Protein AF-A0A1Q6HGR8-F1 (afdb_monomer_lite)

Foldseek 3Di:
DDPVVVVVVVVLPDAQFDLLLLVLCCVLCAVNQWDHDDSVQSSCLLRVHDHPDQIEGDPPSLLLVLQLLVLRLVVGPPNVSSVVSSVSSCVSHVHDPVNSVPRNCVLVDPPHDPVSVVSNVSSVVSVVVSVVVVPDD

Secondary structure (DSSP, 8-state):
--HHHHHHHHHHHS-SS-HHHHHHHHHHHBTTTB----HHHHHHHHTT---SS---BPTT-HHHHHHHHHHHHTTSSSHHHHHHHHHHHHHHTT--HHHHHHHTTGGGSTT--HHHHHHHHHHHHHHHHHHHHHH--

Sequence (137 aa):
MSRASLLQETVSWMDTVDLALCLFIYEVCNDYQFEFASGSDFVNFMNLKPTSRPVTVRPKENLRVCYMVLSVSQTIRPRERGRLWAEEFLKHCGISKSYYDKHRNDVCAKGATKENQDFRKVIDKAIENARRLNTTP

Radius of gyration: 15.34 Å; chains: 1; bounding box: 35×35×52 Å

pLDDT: mean 93.74, std 8.95, range [50.34, 98.69]

Structure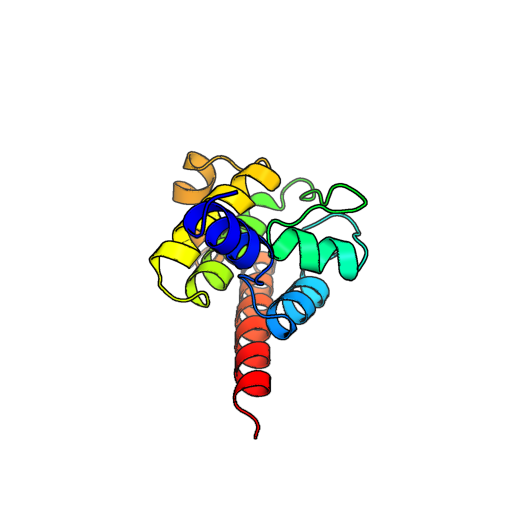 (mmCIF, N/CA/C/O backbone):
data_AF-A0A1Q6HGR8-F1
#
_entry.id   AF-A0A1Q6HGR8-F1
#
loop_
_atom_site.group_PDB
_atom_site.id
_atom_site.type_symbol
_atom_site.label_atom_id
_atom_site.label_alt_id
_atom_site.label_comp_id
_atom_site.label_asym_id
_atom_site.label_entity_id
_atom_site.label_seq_id
_atom_site.pdbx_PDB_ins_code
_atom_site.Cartn_x
_atom_site.Cartn_y
_atom_site.Cartn_z
_atom_site.occupancy
_atom_site.B_iso_or_equiv
_atom_site.auth_seq_id
_atom_site.auth_comp_id
_atom_site.auth_asym_id
_atom_site.auth_atom_id
_atom_site.pdbx_PDB_model_num
ATOM 1 N N . MET A 1 1 ? 12.920 -2.279 -34.304 1.00 63.75 1 MET A N 1
ATOM 2 C CA . MET A 1 1 ? 13.026 -2.011 -32.851 1.00 63.75 1 MET A CA 1
ATOM 3 C C . MET A 1 1 ? 14.459 -1.646 -32.522 1.00 63.75 1 MET A C 1
ATOM 5 O O . MET A 1 1 ? 15.359 -2.241 -33.103 1.00 63.75 1 MET A O 1
ATOM 9 N N . SER A 1 2 ? 14.681 -0.661 -31.653 1.00 83.94 2 SER A N 1
ATOM 10 C CA . SER A 1 2 ? 16.030 -0.263 -31.239 1.00 83.94 2 SER A CA 1
ATOM 11 C C . SER A 1 2 ? 16.454 -1.050 -29.995 1.00 83.94 2 SER A C 1
ATOM 13 O O . SER A 1 2 ? 15.623 -1.533 -29.230 1.00 83.94 2 SER A O 1
ATOM 15 N N . ARG A 1 3 ? 17.762 -1.167 -29.741 1.00 76.62 3 ARG A N 1
ATOM 16 C CA . ARG A 1 3 ? 18.270 -1.781 -28.500 1.00 76.62 3 ARG A CA 1
ATOM 17 C C . ARG A 1 3 ? 17.726 -1.079 -27.246 1.00 76.62 3 ARG A C 1
ATOM 19 O O . ARG A 1 3 ? 17.479 -1.733 -26.242 1.00 76.62 3 ARG A O 1
ATOM 26 N N . ALA A 1 4 ? 17.512 0.235 -27.321 1.00 77.69 4 ALA A N 1
ATOM 27 C CA . ALA A 1 4 ? 16.926 1.021 -26.240 1.00 77.69 4 ALA A CA 1
ATOM 28 C C . ALA A 1 4 ? 15.449 0.670 -25.992 1.00 77.69 4 ALA A C 1
ATOM 30 O O . ALA A 1 4 ? 15.062 0.529 -24.836 1.00 77.69 4 ALA A O 1
ATOM 31 N N . SER A 1 5 ? 14.650 0.462 -27.049 1.00 73.50 5 SER A N 1
ATOM 32 C CA . SER A 1 5 ? 13.245 0.059 -26.893 1.00 73.50 5 SER A CA 1
ATOM 33 C C . SER A 1 5 ? 13.127 -1.340 -26.287 1.00 73.50 5 SER A C 1
ATOM 35 O O . SER A 1 5 ? 12.327 -1.547 -25.384 1.00 73.50 5 SER A O 1
ATOM 37 N N . LEU A 1 6 ? 13.992 -2.273 -26.703 1.00 78.00 6 LEU A N 1
ATOM 38 C CA . LEU A 1 6 ? 14.016 -3.635 -26.161 1.00 78.00 6 LEU A CA 1
ATOM 39 C C . LEU A 1 6 ? 14.389 -3.660 -24.665 1.00 78.00 6 LEU A C 1
ATOM 41 O O . LEU A 1 6 ? 13.821 -4.416 -23.883 1.00 78.00 6 LEU A O 1
ATOM 45 N N . LEU A 1 7 ? 15.343 -2.816 -24.251 1.00 75.00 7 LEU A N 1
ATOM 46 C CA . LEU A 1 7 ? 15.726 -2.673 -22.843 1.00 75.00 7 LEU A CA 1
ATOM 47 C C . LEU A 1 7 ? 14.601 -2.056 -22.003 1.00 75.00 7 LEU A C 1
ATOM 49 O O . LEU A 1 7 ? 14.358 -2.527 -20.898 1.00 75.00 7 LEU A O 1
ATOM 53 N N . GLN A 1 8 ? 13.897 -1.043 -22.517 1.00 70.69 8 GLN A N 1
ATOM 54 C CA . GLN A 1 8 ? 12.736 -0.463 -21.834 1.00 70.69 8 GLN A CA 1
ATOM 55 C C . GLN A 1 8 ? 11.595 -1.473 -21.674 1.00 70.69 8 GLN A C 1
ATOM 57 O O . GLN A 1 8 ? 11.030 -1.570 -20.588 1.00 70.69 8 GLN A O 1
ATOM 62 N N . GLU A 1 9 ? 11.305 -2.261 -22.712 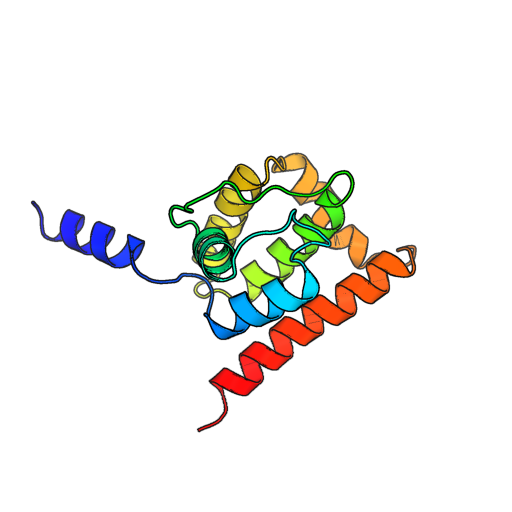1.00 70.81 9 GLU A N 1
ATOM 63 C CA . GLU A 1 9 ? 10.351 -3.373 -22.628 1.00 70.81 9 GLU A CA 1
ATOM 64 C C . GLU A 1 9 ? 10.809 -4.422 -21.612 1.00 70.81 9 GLU A C 1
ATOM 66 O O . GLU A 1 9 ? 10.031 -4.865 -20.782 1.00 70.81 9 GLU A O 1
ATOM 71 N N . THR A 1 10 ? 12.089 -4.787 -21.594 1.00 71.31 10 THR A N 1
ATOM 72 C CA . THR A 1 10 ? 12.596 -5.782 -20.633 1.00 71.31 10 THR A CA 1
ATOM 73 C C . THR A 1 10 ? 12.454 -5.286 -19.190 1.00 71.31 10 THR A C 1
ATOM 75 O O . THR A 1 10 ? 12.054 -6.043 -18.309 1.00 71.31 10 THR A O 1
ATOM 78 N N . VAL A 1 11 ? 12.730 -4.002 -18.944 1.00 70.38 11 VAL A N 1
ATOM 79 C CA . VAL A 1 11 ? 12.581 -3.372 -17.623 1.00 70.38 11 VAL A CA 1
ATOM 80 C C . VAL A 1 11 ? 11.114 -3.284 -17.195 1.00 70.38 11 VAL A C 1
ATOM 82 O O . VAL A 1 11 ? 10.845 -3.421 -16.003 1.00 70.38 11 VAL A O 1
ATOM 85 N N . SER A 1 12 ? 10.166 -3.109 -18.124 1.00 68.25 12 SER A N 1
ATOM 86 C CA . SER A 1 12 ? 8.733 -3.093 -17.789 1.00 68.25 12 SER A CA 1
ATOM 87 C C . SER A 1 12 ? 8.202 -4.465 -17.357 1.00 68.25 12 SER A C 1
ATOM 89 O O . SER A 1 12 ? 7.222 -4.537 -16.616 1.00 68.25 12 SER A O 1
ATOM 91 N N . TRP A 1 13 ? 8.877 -5.554 -17.742 1.00 71.12 13 TRP A N 1
ATOM 92 C CA . TRP A 1 13 ? 8.565 -6.907 -17.272 1.00 71.12 13 TRP A CA 1
ATOM 93 C C . TRP A 1 13 ? 9.205 -7.259 -15.927 1.00 71.12 13 TRP A C 1
ATOM 95 O O . TRP A 1 13 ? 8.748 -8.199 -15.272 1.00 71.12 13 TRP A O 1
ATOM 105 N N . MET A 1 14 ? 10.224 -6.520 -15.481 1.00 84.44 14 MET A N 1
ATOM 106 C CA . MET A 1 14 ? 10.863 -6.777 -14.191 1.00 84.44 14 MET A CA 1
ATOM 107 C C . MET A 1 14 ? 9.981 -6.304 -13.039 1.00 84.44 14 MET A C 1
ATOM 109 O O . MET A 1 14 ? 9.546 -5.151 -13.000 1.00 84.44 14 MET A O 1
ATOM 113 N N . ASP A 1 15 ? 9.786 -7.181 -12.059 1.00 92.06 15 ASP A N 1
ATOM 114 C CA . ASP A 1 15 ? 9.101 -6.814 -10.827 1.00 92.06 15 ASP A CA 1
ATOM 115 C C . ASP A 1 15 ? 9.863 -5.702 -10.099 1.00 92.06 15 ASP A C 1
ATOM 117 O O . ASP A 1 15 ? 11.095 -5.671 -10.022 1.00 92.06 15 ASP A O 1
ATOM 121 N N . THR A 1 16 ? 9.100 -4.729 -9.617 1.00 94.88 16 THR A N 1
ATOM 122 C CA . THR A 1 16 ? 9.605 -3.596 -8.841 1.00 94.88 16 THR A CA 1
ATOM 123 C C . THR A 1 16 ? 9.485 -3.868 -7.345 1.00 94.88 16 THR A C 1
ATOM 125 O O . THR A 1 16 ? 10.359 -3.458 -6.581 1.00 94.88 16 THR A O 1
ATOM 128 N N . VAL A 1 17 ? 8.426 -4.568 -6.935 1.00 96.94 17 VAL A N 1
ATOM 129 C CA . VAL A 1 17 ? 8.188 -5.007 -5.562 1.00 96.94 17 VAL A CA 1
ATOM 130 C C . VAL A 1 17 ? 8.476 -6.500 -5.483 1.00 96.94 17 VAL A C 1
ATOM 132 O O . VAL A 1 17 ? 7.955 -7.285 -6.271 1.00 96.94 17 VAL A O 1
ATOM 135 N N . ASP A 1 18 ? 9.302 -6.878 -4.513 1.00 95.12 18 ASP A N 1
ATOM 136 C CA . ASP A 1 18 ? 9.650 -8.269 -4.239 1.00 95.12 18 ASP A CA 1
ATOM 137 C C . ASP A 1 18 ? 8.407 -9.154 -4.031 1.00 95.12 18 ASP A C 1
ATOM 139 O O . ASP A 1 18 ? 7.428 -8.730 -3.404 1.00 95.12 18 ASP A O 1
ATOM 143 N N . LEU A 1 19 ? 8.448 -10.390 -4.538 1.00 96.00 19 LEU A N 1
ATOM 144 C CA . LEU A 1 19 ? 7.303 -11.300 -4.496 1.00 96.00 19 LEU A CA 1
ATOM 145 C C . LEU A 1 19 ? 6.897 -11.633 -3.057 1.00 96.00 19 LEU A C 1
ATOM 147 O O . LEU A 1 19 ? 5.708 -11.585 -2.744 1.00 96.00 19 LEU A O 1
ATOM 151 N N . ALA A 1 20 ? 7.854 -11.917 -2.167 1.00 96.94 20 ALA A N 1
ATOM 152 C CA . ALA A 1 20 ? 7.534 -12.227 -0.776 1.00 96.94 20 ALA A CA 1
ATOM 153 C C . ALA A 1 20 ? 6.852 -11.035 -0.095 1.00 96.94 20 ALA A C 1
ATOM 155 O O . ALA A 1 20 ? 5.859 -11.206 0.611 1.00 96.94 20 ALA A O 1
ATOM 156 N N . LEU A 1 21 ? 7.324 -9.812 -0.366 1.00 98.31 21 LEU A N 1
ATOM 157 C CA . LEU A 1 21 ? 6.661 -8.605 0.123 1.00 98.31 21 LEU A CA 1
ATOM 158 C C . LEU A 1 21 ? 5.237 -8.461 -0.432 1.00 98.31 21 LEU A C 1
ATOM 160 O O . LEU A 1 21 ? 4.330 -8.146 0.335 1.00 98.31 21 LEU A O 1
ATOM 164 N N . CYS A 1 22 ? 5.013 -8.722 -1.723 1.00 98.44 22 CYS A N 1
ATOM 165 C CA . CYS A 1 22 ? 3.665 -8.688 -2.300 1.00 98.44 22 CYS A CA 1
ATOM 166 C C . CYS A 1 22 ? 2.714 -9.656 -1.583 1.00 98.44 22 CYS A C 1
ATOM 168 O O . CYS A 1 22 ? 1.588 -9.274 -1.271 1.00 98.44 22 CYS A O 1
ATOM 170 N N . LEU A 1 23 ? 3.172 -10.876 -1.284 1.00 98.12 23 LEU A N 1
ATOM 171 C CA . LEU A 1 23 ? 2.370 -11.895 -0.603 1.00 98.12 23 LEU A CA 1
ATOM 172 C C . LEU A 1 23 ? 2.047 -11.508 0.847 1.00 98.12 23 LEU A C 1
ATOM 174 O O . LEU A 1 23 ? 0.891 -11.590 1.250 1.00 98.12 23 LEU A O 1
ATOM 178 N N . PHE A 1 24 ? 3.018 -11.002 1.613 1.00 98.50 24 PHE A N 1
ATOM 179 C CA . PHE A 1 24 ? 2.737 -10.554 2.982 1.00 98.50 24 PHE A CA 1
ATOM 180 C C . PHE A 1 24 ? 1.813 -9.332 3.031 1.00 98.50 24 PHE A C 1
ATOM 182 O O . PHE A 1 24 ? 0.993 -9.224 3.939 1.00 98.50 24 PHE A O 1
ATOM 189 N N . ILE A 1 25 ? 1.917 -8.407 2.069 1.00 98.69 25 ILE A N 1
ATOM 190 C CA . ILE A 1 25 ? 0.976 -7.281 1.974 1.00 98.69 25 ILE A CA 1
ATOM 191 C C . ILE A 1 25 ? -0.417 -7.773 1.561 1.00 98.69 25 ILE A C 1
ATOM 193 O O . ILE A 1 25 ? -1.409 -7.301 2.111 1.00 98.69 25 ILE A O 1
ATOM 197 N N . TYR A 1 26 ? -0.506 -8.742 0.646 1.00 98.62 26 TYR A N 1
ATOM 198 C CA . TYR A 1 26 ? -1.773 -9.367 0.264 1.00 98.62 26 TYR A CA 1
ATOM 199 C C . TYR A 1 26 ? -2.497 -9.959 1.480 1.00 98.62 26 TYR A C 1
ATOM 201 O O . TYR A 1 26 ? -3.670 -9.659 1.683 1.00 98.62 26 TYR A O 1
ATOM 209 N N . GLU A 1 27 ? -1.797 -10.715 2.330 1.00 98.31 27 GLU A N 1
ATOM 210 C CA . GLU A 1 27 ? -2.380 -11.336 3.529 1.00 98.31 27 GLU A CA 1
ATOM 211 C C . GLU A 1 27 ? -3.015 -10.329 4.498 1.00 98.31 27 GLU A C 1
ATOM 213 O O . GLU A 1 27 ? -4.023 -10.639 5.129 1.00 98.31 27 GLU A O 1
ATOM 218 N N . VAL A 1 28 ? -2.441 -9.128 4.624 1.00 98.19 28 VAL A N 1
ATOM 219 C CA . VAL A 1 28 ? -2.902 -8.130 5.605 1.00 98.19 28 VAL A CA 1
ATOM 220 C C . VAL A 1 28 ? -3.824 -7.064 5.013 1.00 98.19 28 VAL A C 1
ATOM 222 O O . VAL A 1 28 ? -4.535 -6.408 5.771 1.00 98.19 28 VAL A O 1
ATOM 225 N N . CYS A 1 29 ? -3.817 -6.863 3.691 1.00 98.62 29 CYS A N 1
ATOM 226 C CA . CYS A 1 29 ? -4.575 -5.790 3.040 1.00 98.62 29 CYS A CA 1
ATOM 227 C C . CYS A 1 29 ? -5.709 -6.266 2.126 1.00 98.62 29 CYS A C 1
ATOM 229 O O . CYS A 1 29 ? -6.645 -5.489 1.903 1.00 98.62 29 CYS A O 1
ATOM 231 N N . ASN A 1 30 ? -5.644 -7.480 1.572 1.00 98.50 30 ASN A N 1
ATOM 232 C CA . ASN A 1 30 ? -6.685 -7.989 0.681 1.00 98.50 30 ASN A CA 1
ATOM 233 C C . ASN A 1 30 ? -7.989 -8.213 1.453 1.00 98.50 30 ASN A C 1
ATOM 235 O O . ASN A 1 30 ? -7.969 -8.775 2.541 1.00 98.50 30 ASN A O 1
ATOM 239 N N . ASP A 1 31 ? -9.107 -7.754 0.896 1.00 97.94 31 ASP A N 1
ATOM 240 C CA . ASP A 1 31 ? -10.428 -7.724 1.545 1.00 97.94 31 ASP A CA 1
ATOM 241 C C . ASP A 1 31 ? -10.540 -6.827 2.808 1.00 97.94 31 ASP A C 1
ATOM 243 O O . ASP A 1 31 ? -11.620 -6.692 3.383 1.00 97.94 31 ASP A O 1
ATOM 247 N N . TYR A 1 32 ? -9.473 -6.113 3.196 1.00 98.06 32 TYR A N 1
ATOM 248 C CA . TYR A 1 32 ? -9.463 -5.169 4.328 1.00 98.06 32 TYR A CA 1
ATOM 249 C C . TYR A 1 32 ? -9.274 -3.709 3.896 1.00 98.06 32 TYR A C 1
ATOM 251 O O . TYR A 1 32 ? -10.139 -2.871 4.154 1.00 98.06 32 TYR A O 1
ATOM 259 N N . GLN A 1 33 ? -8.149 -3.394 3.245 1.00 98.44 33 GLN A N 1
ATOM 260 C CA . GLN A 1 33 ? -7.852 -2.066 2.682 1.00 98.44 33 GLN A CA 1
ATOM 261 C C . GLN A 1 33 ? -8.243 -1.987 1.210 1.00 98.44 33 GLN A C 1
ATOM 263 O O . GLN A 1 33 ? -8.655 -0.932 0.729 1.00 98.44 33 GLN A O 1
ATOM 268 N N . PHE A 1 34 ? -8.124 -3.109 0.509 1.00 98.62 34 PHE A N 1
ATOM 269 C CA . PHE A 1 34 ? -8.575 -3.275 -0.863 1.00 98.62 34 PHE A CA 1
ATOM 270 C C . PHE A 1 34 ? -9.794 -4.190 -0.893 1.00 98.62 34 PHE A C 1
ATOM 272 O O . PHE A 1 34 ? -10.003 -4.994 0.016 1.00 98.62 34 PHE A O 1
ATOM 279 N N . GLU A 1 35 ? -10.617 -4.058 -1.925 1.00 98.31 35 GLU A N 1
ATOM 280 C CA . GLU A 1 35 ? -11.592 -5.090 -2.264 1.00 98.31 35 GLU A CA 1
ATOM 281 C C . GLU A 1 35 ? -10.865 -6.398 -2.590 1.00 98.31 35 GLU A C 1
ATOM 283 O O . GLU A 1 35 ? -9.673 -6.398 -2.912 1.00 98.31 35 GLU A O 1
ATOM 288 N N . PHE A 1 36 ? -11.576 -7.520 -2.490 1.00 98.25 36 PHE A N 1
ATOM 289 C CA . PHE A 1 36 ? -10.994 -8.819 -2.794 1.00 98.25 36 PHE A CA 1
ATOM 290 C C . PHE A 1 36 ? -10.431 -8.859 -4.224 1.00 98.25 36 PHE A C 1
ATOM 292 O O . PHE A 1 36 ? -11.160 -8.714 -5.208 1.00 98.25 36 PHE A O 1
ATOM 299 N N . ALA A 1 37 ? -9.135 -9.136 -4.324 1.00 97.88 37 ALA A N 1
ATOM 300 C CA . ALA A 1 37 ? -8.433 -9.463 -5.553 1.00 97.88 37 ALA A CA 1
ATOM 301 C C . ALA A 1 37 ? -7.887 -10.894 -5.477 1.00 97.88 37 ALA A C 1
ATOM 303 O O . ALA A 1 37 ? -7.617 -11.421 -4.396 1.00 97.88 37 ALA A O 1
ATOM 304 N N . SER A 1 38 ? -7.685 -11.527 -6.635 1.00 98.12 38 SER A N 1
ATOM 305 C CA . SER A 1 38 ? -6.903 -12.765 -6.689 1.00 98.12 38 SER A CA 1
ATOM 306 C C . SER A 1 38 ? -5.444 -12.479 -6.313 1.00 98.12 38 SER A C 1
ATOM 308 O O . SER A 1 38 ? -4.950 -11.372 -6.538 1.00 98.12 38 SER A O 1
ATOM 310 N N . GLY A 1 39 ? -4.719 -13.476 -5.797 1.00 97.25 39 GLY A N 1
ATOM 311 C CA . GLY A 1 39 ? -3.294 -13.308 -5.481 1.00 97.25 39 GLY A CA 1
ATOM 312 C C . GLY A 1 39 ? -2.468 -12.853 -6.692 1.00 97.25 39 GLY A C 1
ATOM 313 O O . GLY A 1 39 ? -1.625 -11.969 -6.566 1.00 97.25 39 GLY A O 1
ATOM 314 N N . SER A 1 40 ? -2.763 -13.379 -7.887 1.00 97.31 40 SER A N 1
ATOM 315 C CA . SER A 1 40 ? -2.112 -12.957 -9.135 1.00 97.31 40 SER A CA 1
ATOM 316 C C . SER A 1 40 ? -2.422 -11.508 -9.506 1.00 97.31 40 SER A C 1
ATOM 318 O O . SER A 1 40 ? -1.510 -10.767 -9.868 1.00 97.31 40 SER A O 1
ATOM 320 N N . ASP A 1 41 ? -3.684 -11.078 -9.386 1.00 98.19 41 ASP A N 1
ATOM 321 C CA . ASP A 1 41 ? -4.047 -9.687 -9.669 1.00 98.19 41 ASP A CA 1
ATOM 322 C C . ASP A 1 41 ? -3.414 -8.739 -8.649 1.00 98.19 41 ASP A C 1
ATOM 324 O O . ASP A 1 41 ? -2.945 -7.672 -9.029 1.00 98.19 41 ASP A O 1
ATOM 328 N N . PHE A 1 42 ? -3.325 -9.134 -7.376 1.00 98.31 42 PHE A N 1
ATOM 329 C CA . PHE A 1 42 ? -2.690 -8.315 -6.349 1.00 98.31 42 PHE A CA 1
ATOM 330 C C . PHE A 1 42 ? -1.179 -8.166 -6.572 1.00 98.31 42 PHE A C 1
ATOM 332 O O . PHE A 1 42 ? -0.650 -7.062 -6.463 1.00 98.31 42 PHE A O 1
ATOM 339 N N . VAL A 1 43 ? -0.474 -9.244 -6.936 1.00 98.00 43 VAL A N 1
ATOM 340 C CA . VAL A 1 43 ? 0.962 -9.182 -7.274 1.00 98.00 43 VAL A CA 1
ATOM 341 C C . VAL A 1 43 ? 1.197 -8.298 -8.499 1.00 98.00 43 VAL A C 1
ATOM 343 O O . VAL A 1 43 ? 2.102 -7.460 -8.482 1.00 98.00 43 VAL A O 1
ATOM 346 N N . ASN A 1 44 ? 0.370 -8.434 -9.541 1.00 97.50 44 ASN A N 1
ATOM 347 C CA . ASN A 1 44 ? 0.451 -7.577 -10.723 1.00 97.50 44 ASN A CA 1
ATOM 348 C C . ASN A 1 44 ? 0.166 -6.114 -10.371 1.00 97.50 44 ASN A C 1
ATOM 350 O O . ASN A 1 44 ? 0.921 -5.230 -10.771 1.00 97.50 44 ASN A O 1
ATOM 354 N N . PHE A 1 45 ? -0.859 -5.860 -9.559 1.00 98.12 45 PHE A N 1
ATOM 355 C CA . PHE A 1 45 ? -1.210 -4.530 -9.073 1.00 98.12 45 PHE A CA 1
ATOM 356 C C . PHE A 1 45 ? -0.065 -3.876 -8.289 1.00 98.12 45 PHE A C 1
ATOM 358 O O . PHE A 1 45 ? 0.331 -2.753 -8.605 1.00 98.12 45 PHE A O 1
ATOM 365 N N . MET A 1 46 ? 0.533 -4.599 -7.335 1.00 98.31 46 MET A N 1
ATOM 366 C CA . MET A 1 46 ? 1.715 -4.154 -6.586 1.00 98.31 46 MET A CA 1
ATOM 367 C C . MET A 1 46 ? 2.908 -3.864 -7.498 1.00 98.31 46 MET A C 1
ATOM 369 O O . MET A 1 46 ? 3.703 -2.980 -7.196 1.00 98.31 46 MET A O 1
ATOM 373 N N . ASN A 1 47 ? 3.024 -4.548 -8.635 1.00 97.69 47 ASN A N 1
ATOM 374 C CA . ASN A 1 47 ? 4.092 -4.337 -9.610 1.00 97.69 47 ASN A CA 1
ATOM 375 C C . ASN A 1 47 ? 3.734 -3.377 -10.753 1.00 97.69 47 ASN A C 1
ATOM 377 O O . ASN A 1 47 ? 4.527 -3.239 -11.682 1.00 97.69 47 ASN A O 1
ATOM 381 N N . LEU A 1 48 ? 2.591 -2.682 -10.676 1.00 96.62 48 LEU A N 1
ATOM 382 C CA . LEU A 1 48 ? 2.095 -1.772 -11.720 1.00 96.62 48 LEU A CA 1
ATOM 383 C C . LEU A 1 48 ? 1.929 -2.454 -13.091 1.00 96.62 48 LEU A C 1
ATOM 385 O O . LEU A 1 48 ? 2.064 -1.822 -14.139 1.00 96.62 48 LEU A O 1
ATOM 389 N N . LYS A 1 49 ? 1.629 -3.753 -13.077 1.00 94.94 49 LYS A N 1
ATOM 390 C CA . LYS A 1 49 ? 1.366 -4.581 -14.254 1.00 94.94 49 LYS A CA 1
ATOM 391 C C . LYS A 1 49 ? -0.142 -4.708 -14.501 1.00 94.94 49 LYS A C 1
ATOM 393 O O . LYS A 1 49 ? -0.931 -4.519 -13.572 1.00 94.94 49 LYS A O 1
ATOM 398 N N . PRO A 1 50 ? -0.560 -5.055 -15.732 1.00 94.69 50 PRO A N 1
ATOM 399 C CA . PRO A 1 50 ? -1.965 -5.299 -16.033 1.00 94.69 50 PRO A CA 1
ATOM 400 C C . PRO A 1 50 ? -2.577 -6.372 -15.125 1.00 94.69 50 PRO A C 1
ATOM 402 O O . PRO A 1 50 ? -1.977 -7.423 -14.885 1.00 94.69 50 PRO A O 1
ATOM 405 N N . THR A 1 51 ? -3.792 -6.115 -14.652 1.00 96.38 51 THR A N 1
ATOM 406 C CA . THR A 1 51 ? -4.589 -7.058 -13.866 1.00 96.38 51 THR A CA 1
ATOM 407 C C . THR A 1 51 ? -5.775 -7.551 -14.685 1.00 96.38 51 THR A C 1
ATOM 409 O O . THR A 1 51 ? -6.266 -6.862 -15.579 1.00 96.38 51 THR A O 1
ATOM 412 N N . SER A 1 52 ? -6.263 -8.750 -14.376 1.00 96.69 52 SER A N 1
ATOM 413 C CA . SER A 1 52 ? -7.458 -9.308 -15.022 1.00 96.69 52 SER A CA 1
ATOM 414 C C . SER A 1 52 ? -8.718 -8.550 -14.605 1.00 96.69 52 SER A C 1
ATOM 416 O O . SER A 1 52 ? -9.693 -8.478 -15.352 1.00 96.69 52 SER A O 1
ATOM 418 N N . ARG A 1 53 ? -8.704 -8.000 -13.384 1.00 94.88 53 ARG A N 1
ATOM 419 C CA . ARG A 1 53 ? -9.758 -7.167 -12.801 1.00 94.88 53 ARG A CA 1
ATOM 420 C C . ARG A 1 53 ? -9.142 -5.983 -12.052 1.00 94.88 53 ARG A C 1
ATOM 422 O O . ARG A 1 53 ? -8.036 -6.125 -11.528 1.00 94.88 53 ARG A O 1
ATOM 429 N N . PRO A 1 54 ? -9.822 -4.828 -11.975 1.00 94.12 54 PRO A N 1
ATOM 430 C CA . PRO A 1 54 ? -9.355 -3.708 -11.163 1.00 94.12 54 PRO A CA 1
ATOM 431 C C . PRO A 1 54 ? -9.186 -4.107 -9.691 1.00 94.12 54 PRO A C 1
ATOM 433 O O . PRO A 1 54 ? -10.027 -4.820 -9.148 1.00 94.12 54 PRO A O 1
ATOM 436 N N . VAL A 1 55 ? -8.120 -3.624 -9.051 1.00 97.50 55 VAL A N 1
ATOM 437 C CA . VAL A 1 55 ? -7.941 -3.701 -7.594 1.00 97.50 55 VAL A CA 1
ATOM 438 C C . VAL A 1 55 ? -8.309 -2.340 -7.015 1.00 97.50 55 VAL A C 1
ATOM 440 O O . VAL A 1 55 ? -7.674 -1.335 -7.332 1.00 97.50 55 VAL A O 1
ATOM 443 N N . THR A 1 56 ? -9.360 -2.293 -6.200 1.00 97.75 56 THR A N 1
ATOM 444 C CA . THR A 1 56 ? -9.964 -1.039 -5.732 1.00 97.75 56 THR A CA 1
ATOM 445 C C . THR A 1 56 ? -9.749 -0.852 -4.235 1.00 97.75 56 THR A C 1
ATOM 447 O O . THR A 1 56 ? -9.874 -1.792 -3.455 1.00 97.75 56 THR A O 1
ATOM 450 N N . VAL A 1 57 ? -9.415 0.371 -3.818 1.00 98.56 57 VAL A N 1
ATOM 451 C CA . VAL A 1 57 ? -9.313 0.737 -2.397 1.00 98.56 57 VAL A CA 1
ATOM 452 C C . VAL A 1 57 ? -10.712 0.803 -1.785 1.00 98.56 57 VAL A C 1
ATOM 454 O O . VAL A 1 57 ? -11.606 1.443 -2.338 1.00 98.56 57 VAL A O 1
ATOM 457 N N . ARG A 1 58 ? -10.902 0.185 -0.616 1.00 98.50 58 ARG A N 1
ATOM 458 C CA . ARG A 1 58 ? -12.179 0.230 0.105 1.00 98.50 58 ARG A CA 1
ATOM 459 C C . ARG A 1 58 ? -12.460 1.639 0.643 1.00 98.50 58 ARG A C 1
ATOM 461 O O . ARG A 1 58 ? -11.533 2.377 0.997 1.00 98.50 58 ARG A O 1
ATOM 468 N N . PRO A 1 59 ? -13.739 2.036 0.771 1.00 97.56 59 PRO A N 1
ATOM 469 C CA . PRO A 1 59 ? -14.090 3.333 1.334 1.00 97.56 59 PRO A CA 1
ATOM 470 C C . PRO A 1 59 ? -13.438 3.565 2.701 1.00 97.56 59 PRO A C 1
ATOM 472 O O . PRO A 1 59 ? -13.476 2.695 3.564 1.00 97.56 59 PRO A O 1
ATOM 475 N N . LYS A 1 60 ? -12.908 4.778 2.911 1.00 96.00 60 LYS A N 1
ATOM 476 C CA . LYS A 1 60 ? -12.245 5.234 4.152 1.00 96.00 60 LYS A CA 1
ATOM 477 C C . LYS A 1 60 ? -10.873 4.604 4.448 1.00 96.00 60 LYS A C 1
ATOM 479 O O . LYS A 1 60 ? -10.275 4.952 5.462 1.00 96.00 60 LYS A O 1
ATOM 484 N N . GLU A 1 61 ? -10.315 3.803 3.541 1.00 98.25 61 GLU A N 1
ATOM 485 C CA . GLU A 1 61 ? -9.008 3.155 3.743 1.00 98.25 61 GLU A CA 1
ATOM 486 C C . GLU A 1 61 ? -7.818 3.932 3.149 1.00 98.25 61 GLU A C 1
ATOM 488 O O . GLU A 1 61 ? -6.667 3.547 3.358 1.00 98.25 61 GLU A O 1
ATOM 493 N N . ASN A 1 62 ? -8.053 5.076 2.489 1.00 98.25 62 ASN A N 1
ATOM 494 C CA . ASN A 1 62 ? -7.000 5.885 1.852 1.00 98.25 62 ASN A CA 1
ATOM 495 C C . ASN A 1 62 ? -5.826 6.204 2.784 1.00 98.25 62 ASN A C 1
ATOM 497 O O . ASN A 1 62 ? -4.677 6.164 2.355 1.00 98.25 62 ASN A O 1
ATOM 501 N N . LEU A 1 63 ? -6.095 6.509 4.057 1.00 97.88 63 LEU A N 1
ATOM 502 C CA . LEU A 1 63 ? -5.050 6.811 5.034 1.00 97.88 63 LEU A CA 1
ATOM 503 C C . LEU A 1 63 ? -4.110 5.612 5.260 1.00 97.88 63 LEU A C 1
ATOM 505 O O . LEU A 1 63 ? -2.888 5.767 5.270 1.00 97.88 63 LEU A O 1
ATOM 509 N N . ARG A 1 64 ? -4.674 4.411 5.411 1.00 98.56 64 ARG A N 1
ATOM 510 C CA . ARG A 1 64 ? -3.909 3.175 5.613 1.00 98.56 64 ARG A CA 1
ATOM 511 C C . ARG A 1 64 ? -3.169 2.774 4.342 1.00 98.56 64 ARG A C 1
ATOM 513 O O . ARG A 1 64 ? -1.989 2.441 4.410 1.00 98.56 64 ARG A O 1
ATOM 520 N N . VAL A 1 65 ? -3.798 2.928 3.177 1.00 98.69 65 VAL A N 1
ATOM 521 C CA . VAL A 1 65 ? -3.126 2.732 1.884 1.00 98.69 65 VAL A CA 1
ATOM 522 C C . VAL A 1 65 ? -1.955 3.705 1.713 1.00 98.69 65 VAL A C 1
ATOM 524 O O . VAL A 1 65 ? -0.881 3.277 1.306 1.00 98.69 65 VAL A O 1
ATOM 527 N N . CYS A 1 66 ? -2.089 4.979 2.104 1.00 98.69 66 CYS A N 1
ATOM 528 C CA . CYS A 1 66 ? -0.972 5.933 2.071 1.00 98.69 66 CYS A CA 1
ATOM 529 C C . CYS A 1 66 ? 0.211 5.464 2.927 1.00 98.69 66 CYS A C 1
ATOM 531 O O . CYS A 1 66 ? 1.359 5.565 2.496 1.00 98.69 66 CYS A O 1
ATOM 533 N N . TYR A 1 67 ? -0.053 4.938 4.124 1.00 98.62 67 TYR A N 1
ATOM 534 C CA . TYR A 1 67 ? 1.006 4.398 4.971 1.00 98.62 67 TYR A CA 1
ATOM 535 C C . TYR A 1 67 ? 1.660 3.153 4.353 1.00 98.62 67 TYR A C 1
ATOM 537 O O . TYR A 1 67 ? 2.884 3.076 4.296 1.00 98.62 67 TYR A O 1
ATOM 545 N N . MET A 1 68 ? 0.866 2.218 3.820 1.00 98.69 68 MET A N 1
ATOM 546 C CA . MET A 1 68 ? 1.386 1.038 3.120 1.00 98.69 68 MET A CA 1
ATOM 547 C C . MET A 1 68 ? 2.291 1.438 1.946 1.00 98.69 68 MET A C 1
ATOM 549 O O . MET A 1 68 ? 3.421 0.959 1.857 1.00 98.69 68 MET A O 1
ATOM 553 N N . VAL A 1 69 ? 1.847 2.377 1.102 1.00 98.69 69 VAL A N 1
ATOM 554 C CA . VAL A 1 69 ? 2.627 2.890 -0.035 1.00 98.69 69 VAL A CA 1
ATOM 555 C C . VAL A 1 69 ? 3.936 3.521 0.430 1.00 98.69 69 VAL A C 1
ATOM 557 O O . VAL A 1 69 ? 4.994 3.230 -0.128 1.00 98.69 69 VAL A O 1
ATOM 560 N N . LEU A 1 70 ? 3.904 4.351 1.478 1.00 98.56 70 LEU A N 1
ATOM 561 C CA . LEU A 1 70 ? 5.123 4.918 2.053 1.00 98.56 70 LEU A CA 1
ATOM 562 C C . LEU A 1 70 ? 6.092 3.806 2.474 1.00 98.56 70 LEU A C 1
ATOM 564 O O . LEU A 1 70 ? 7.255 3.829 2.071 1.00 98.56 70 LEU A O 1
ATOM 568 N N . SER A 1 71 ? 5.616 2.827 3.238 1.00 98.44 71 SER A N 1
ATOM 569 C CA . SER A 1 71 ? 6.449 1.762 3.794 1.00 98.44 71 SER A CA 1
ATOM 570 C C . SER A 1 71 ? 7.029 0.839 2.714 1.00 98.44 71 SER A C 1
ATOM 572 O O . SER A 1 71 ? 8.224 0.542 2.748 1.00 98.44 71 SER A O 1
ATOM 574 N N . VAL A 1 72 ? 6.239 0.449 1.707 1.00 98.56 72 VAL A N 1
ATOM 575 C CA . VAL A 1 72 ? 6.714 -0.362 0.570 1.00 98.56 72 VAL A CA 1
ATOM 576 C C . VAL A 1 72 ? 7.692 0.429 -0.301 1.00 98.56 72 VAL A C 1
ATOM 578 O O . VAL A 1 72 ? 8.754 -0.081 -0.646 1.00 98.56 72 VAL A O 1
ATOM 581 N N . SER A 1 73 ? 7.426 1.710 -0.581 1.00 98.38 73 SER A N 1
ATOM 582 C CA . SER A 1 73 ? 8.331 2.538 -1.397 1.00 98.38 73 SER A CA 1
ATOM 583 C C . SER A 1 73 ? 9.753 2.626 -0.828 1.00 98.38 73 SER A C 1
ATOM 585 O O . SER A 1 73 ? 10.728 2.744 -1.571 1.00 98.38 73 SER A O 1
ATOM 587 N N . GLN A 1 74 ? 9.890 2.530 0.499 1.00 97.81 74 GLN A N 1
ATOM 588 C CA . GLN A 1 74 ? 11.174 2.583 1.192 1.00 97.81 74 GLN A CA 1
ATOM 589 C C . GLN A 1 74 ? 11.993 1.291 1.062 1.00 97.81 74 GLN A C 1
ATOM 591 O O . GLN A 1 74 ? 13.213 1.342 1.278 1.00 97.81 74 GLN A O 1
ATOM 596 N N . THR A 1 75 ? 11.370 0.160 0.706 1.00 97.00 75 THR A N 1
ATOM 597 C CA . THR A 1 75 ? 12.070 -1.114 0.460 1.00 97.00 75 THR A CA 1
ATOM 598 C C . THR A 1 75 ? 12.667 -1.181 -0.944 1.00 97.00 75 THR A C 1
ATOM 600 O O . THR A 1 75 ? 13.685 -1.839 -1.144 1.00 97.00 75 THR A O 1
ATOM 603 N N . ILE A 1 76 ? 12.092 -0.445 -1.897 1.00 96.69 76 ILE A N 1
ATOM 604 C CA . ILE A 1 76 ? 12.516 -0.439 -3.297 1.00 96.69 76 ILE A CA 1
ATOM 605 C C . ILE A 1 76 ? 13.854 0.304 -3.445 1.00 96.69 76 ILE A C 1
ATOM 607 O O . ILE A 1 76 ? 14.103 1.361 -2.841 1.00 96.69 76 ILE A O 1
ATOM 611 N N . ARG A 1 77 ? 14.749 -0.259 -4.265 1.00 92.88 77 ARG A N 1
ATOM 612 C CA . ARG A 1 77 ? 16.052 0.327 -4.604 1.00 92.88 77 ARG A CA 1
ATOM 613 C C . ARG A 1 77 ? 16.214 0.451 -6.128 1.00 92.88 77 ARG A C 1
ATOM 615 O O . ARG A 1 77 ? 15.807 -0.455 -6.851 1.00 92.88 77 ARG A O 1
ATOM 622 N N . PRO A 1 78 ? 16.809 1.552 -6.628 1.00 95.19 78 PRO A N 1
ATOM 623 C CA . PRO A 1 78 ? 17.222 2.753 -5.888 1.00 95.19 78 PRO A CA 1
ATOM 624 C C . PRO A 1 78 ? 16.019 3.554 -5.354 1.00 95.19 78 PRO A C 1
ATOM 626 O O . PRO A 1 78 ? 14.891 3.358 -5.797 1.00 95.19 78 PRO A O 1
ATOM 629 N N . ARG A 1 79 ? 16.257 4.477 -4.407 1.00 94.56 79 ARG A N 1
ATOM 630 C CA . ARG A 1 79 ? 15.198 5.281 -3.753 1.00 94.56 79 ARG A CA 1
ATOM 631 C C . ARG A 1 79 ? 14.279 5.991 -4.753 1.00 94.56 79 ARG A C 1
ATOM 633 O O . ARG A 1 79 ? 13.079 6.080 -4.523 1.00 94.56 79 ARG A O 1
ATOM 640 N N . GLU A 1 80 ? 14.842 6.466 -5.859 1.00 95.94 80 GLU A N 1
ATOM 641 C CA . GLU A 1 80 ? 14.088 7.131 -6.921 1.00 95.94 80 GLU A CA 1
ATOM 642 C C . GLU A 1 80 ? 13.055 6.203 -7.579 1.00 95.94 80 GLU A C 1
ATOM 644 O O . GLU A 1 80 ? 11.926 6.615 -7.828 1.00 95.94 80 GLU A O 1
ATOM 649 N N . ARG A 1 81 ? 13.386 4.916 -7.756 1.00 95.38 81 ARG A N 1
ATOM 650 C CA . ARG A 1 81 ? 12.438 3.911 -8.257 1.00 95.38 81 ARG A CA 1
ATOM 651 C C . ARG A 1 81 ? 11.271 3.718 -7.291 1.00 95.38 81 ARG A C 1
ATOM 653 O O . ARG A 1 81 ? 10.133 3.630 -7.732 1.00 95.38 81 ARG A O 1
ATOM 660 N N . GLY A 1 82 ? 11.542 3.715 -5.984 1.00 97.50 82 GLY A N 1
ATOM 661 C CA . GLY A 1 82 ? 10.497 3.663 -4.958 1.00 97.50 82 GLY A CA 1
ATOM 662 C C . GLY A 1 82 ? 9.571 4.882 -4.986 1.00 97.50 82 GLY A C 1
ATOM 663 O O . GLY A 1 82 ? 8.359 4.732 -4.853 1.00 97.50 82 GLY A O 1
ATOM 664 N N . ARG A 1 83 ? 10.121 6.082 -5.222 1.00 97.25 83 ARG A N 1
ATOM 665 C CA . ARG A 1 83 ? 9.336 7.320 -5.371 1.00 97.25 83 ARG A CA 1
ATOM 666 C C . ARG A 1 83 ? 8.401 7.254 -6.580 1.00 97.25 83 ARG A C 1
ATOM 668 O O . ARG A 1 83 ? 7.218 7.541 -6.434 1.00 97.25 83 ARG A O 1
ATOM 675 N N . LEU A 1 84 ? 8.922 6.854 -7.741 1.00 96.94 84 LEU A N 1
ATOM 676 C CA . LEU A 1 84 ? 8.133 6.714 -8.970 1.00 96.94 84 LEU A CA 1
ATOM 677 C C . LEU A 1 84 ? 7.057 5.633 -8.831 1.00 96.94 84 LEU A C 1
ATOM 679 O O . LEU A 1 84 ? 5.914 5.853 -9.220 1.00 96.94 84 LEU A O 1
ATOM 683 N N . TRP A 1 85 ? 7.400 4.501 -8.209 1.00 97.94 85 TRP A N 1
ATOM 684 C CA . TRP A 1 85 ? 6.433 3.452 -7.895 1.00 97.94 85 TRP A CA 1
ATOM 685 C C . TRP A 1 85 ? 5.285 3.984 -7.033 1.00 97.94 85 TRP A C 1
ATOM 687 O O . TRP A 1 85 ? 4.126 3.768 -7.369 1.00 97.94 85 TRP A O 1
ATOM 697 N N . ALA A 1 86 ? 5.591 4.729 -5.965 1.00 98.56 86 ALA A N 1
ATOM 698 C CA . ALA A 1 86 ? 4.567 5.298 -5.094 1.00 98.56 86 ALA A CA 1
ATOM 699 C C . ALA A 1 86 ? 3.638 6.259 -5.851 1.00 98.56 86 ALA A C 1
ATOM 701 O O . ALA A 1 86 ? 2.427 6.218 -5.657 1.00 98.56 86 ALA A O 1
ATOM 702 N N . GLU A 1 87 ? 4.187 7.107 -6.724 1.00 98.06 87 GLU A N 1
ATOM 703 C CA . GLU A 1 87 ? 3.403 8.059 -7.516 1.00 98.06 87 GLU A CA 1
ATOM 704 C C . GLU A 1 87 ? 2.427 7.363 -8.467 1.00 98.06 87 GLU A C 1
ATOM 706 O O . GLU A 1 87 ? 1.246 7.714 -8.482 1.00 98.06 87 GLU A O 1
ATOM 711 N N . GLU A 1 88 ? 2.883 6.361 -9.219 1.00 98.00 88 GLU A N 1
ATOM 712 C CA . GLU A 1 88 ? 2.013 5.614 -10.133 1.00 98.00 88 GLU A CA 1
ATOM 713 C C . GLU A 1 88 ? 1.014 4.719 -9.386 1.00 98.00 88 GLU A C 1
ATOM 715 O O . GLU A 1 88 ? -0.167 4.680 -9.732 1.00 98.00 88 GLU A O 1
ATOM 720 N N . PHE A 1 89 ? 1.434 4.071 -8.296 1.00 98.56 89 PHE A N 1
ATOM 721 C CA . PHE A 1 89 ? 0.548 3.231 -7.490 1.00 98.56 89 PHE A CA 1
ATOM 722 C C . PHE A 1 89 ? -0.604 4.038 -6.873 1.00 98.56 89 PHE A C 1
ATOM 724 O O . PHE A 1 89 ? -1.759 3.608 -6.894 1.00 98.56 89 PHE A O 1
ATOM 731 N N . LEU A 1 90 ? -0.325 5.248 -6.371 1.00 98.50 90 LEU A N 1
ATOM 732 C CA . LEU A 1 90 ? -1.357 6.141 -5.834 1.00 98.50 90 LEU A CA 1
ATOM 733 C C . LEU A 1 90 ? -2.359 6.581 -6.907 1.00 98.50 90 LEU A C 1
ATOM 735 O O . LEU A 1 90 ? -3.553 6.660 -6.611 1.00 98.50 90 LEU A O 1
ATOM 739 N N . LYS A 1 91 ? -1.908 6.810 -8.151 1.00 97.62 91 LYS A N 1
ATOM 740 C CA . LYS A 1 91 ? -2.810 7.098 -9.279 1.00 97.62 91 LYS A CA 1
ATOM 741 C C . LYS A 1 91 ? -3.753 5.926 -9.542 1.00 97.62 91 LYS A C 1
ATOM 743 O O . LYS A 1 91 ? -4.952 6.157 -9.666 1.00 97.62 91 LYS A O 1
ATOM 748 N N . HIS A 1 92 ? -3.247 4.689 -9.560 1.00 97.00 92 HIS A N 1
ATOM 749 C CA . HIS A 1 92 ? -4.090 3.494 -9.708 1.00 97.00 92 HIS A CA 1
ATOM 750 C C . HIS A 1 92 ? -5.090 3.333 -8.553 1.00 97.00 92 HIS A C 1
ATOM 752 O O . HIS A 1 92 ? -6.209 2.880 -8.766 1.00 97.00 92 HIS A O 1
ATOM 758 N N . CYS A 1 93 ? -4.721 3.763 -7.344 1.00 98.00 93 CYS A N 1
ATOM 759 C CA . CYS A 1 93 ? -5.610 3.773 -6.181 1.00 98.00 93 CYS A CA 1
ATOM 760 C C . CYS A 1 93 ? -6.643 4.916 -6.184 1.00 98.00 93 CYS A C 1
ATOM 762 O O . CYS A 1 93 ? -7.478 4.973 -5.283 1.00 98.00 93 CYS A O 1
ATOM 764 N N . GLY A 1 94 ? -6.567 5.871 -7.120 1.00 97.88 94 GLY A N 1
ATOM 765 C CA . GLY A 1 94 ? -7.400 7.078 -7.096 1.00 97.88 94 GLY A CA 1
ATOM 766 C C . GLY A 1 94 ? -7.097 8.019 -5.920 1.00 97.88 94 GLY A C 1
ATOM 767 O O . GLY A 1 94 ? -7.949 8.815 -5.526 1.00 97.88 94 GLY A O 1
ATOM 768 N N . ILE A 1 95 ? -5.895 7.942 -5.338 1.00 98.44 95 ILE A N 1
ATOM 769 C CA . ILE A 1 95 ? -5.472 8.774 -4.207 1.00 98.44 95 ILE A CA 1
ATOM 770 C C . ILE A 1 95 ? -4.625 9.931 -4.734 1.00 98.44 95 ILE A C 1
ATOM 772 O O . ILE A 1 95 ? -3.592 9.734 -5.373 1.00 98.44 95 ILE A O 1
ATOM 776 N N . SER A 1 96 ? -5.041 11.167 -4.450 1.00 97.88 96 SER A N 1
ATOM 777 C CA . SER A 1 96 ? -4.310 12.342 -4.924 1.00 97.88 96 SER A CA 1
ATOM 778 C C . SER A 1 96 ? -2.959 12.498 -4.221 1.00 97.88 96 SER A C 1
ATOM 780 O O . SER A 1 96 ? -2.812 12.236 -3.023 1.00 97.88 96 SER A O 1
ATOM 782 N N . LYS A 1 97 ? -1.972 13.028 -4.952 1.00 96.12 97 LYS A N 1
ATOM 783 C CA . LYS A 1 97 ? -0.657 13.365 -4.389 1.00 96.12 97 LYS A CA 1
ATOM 784 C C . LYS A 1 97 ? -0.768 14.318 -3.193 1.00 96.12 97 LYS A C 1
ATOM 786 O O . LYS A 1 97 ? -0.067 14.133 -2.206 1.00 96.12 97 LYS A O 1
ATOM 791 N N . SER A 1 98 ? -1.670 15.302 -3.251 1.00 97.88 98 SER A N 1
ATOM 792 C CA . SER A 1 98 ? -1.886 16.253 -2.153 1.00 97.88 98 SER A CA 1
ATOM 793 C C . SER A 1 98 ? -2.428 15.584 -0.889 1.00 97.88 98 SER A C 1
ATOM 795 O O . SER A 1 98 ? -1.987 15.918 0.210 1.00 97.88 98 SER A O 1
ATOM 797 N N . TYR A 1 99 ? -3.339 14.616 -1.029 1.00 98.3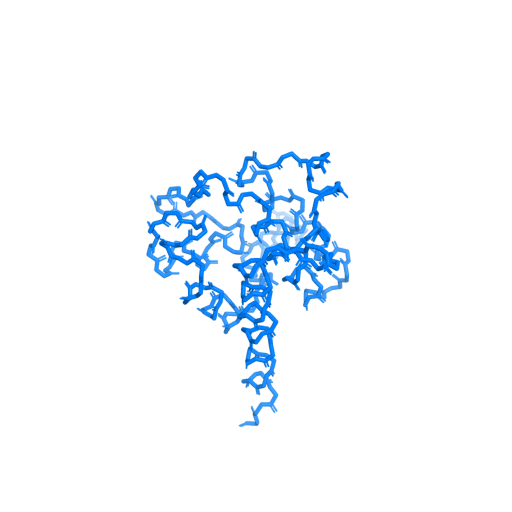1 99 TYR A N 1
ATOM 798 C CA . TYR A 1 99 ? -3.819 13.818 0.095 1.00 98.31 99 TYR A CA 1
ATOM 799 C C . TYR A 1 99 ? -2.680 12.979 0.684 1.00 98.31 99 TYR A C 1
ATOM 801 O O . TYR A 1 99 ? -2.427 13.039 1.886 1.00 98.31 99 TYR A O 1
ATOM 809 N N . TYR A 1 100 ? -1.944 12.257 -0.164 1.00 98.31 100 TYR A N 1
ATOM 810 C CA . TYR A 1 100 ? -0.814 11.432 0.264 1.00 98.31 100 TYR A CA 1
ATOM 811 C C . TYR A 1 100 ? 0.263 12.240 0.999 1.00 98.31 100 TYR A C 1
ATOM 813 O O . TYR A 1 100 ? 0.686 11.859 2.090 1.00 98.31 100 TYR A O 1
ATOM 821 N N . ASP A 1 101 ? 0.678 13.380 0.437 1.00 97.00 101 ASP A N 1
ATOM 822 C CA . ASP A 1 101 ? 1.703 14.248 1.021 1.00 97.00 101 ASP A CA 1
ATOM 823 C C . ASP A 1 101 ? 1.320 14.731 2.424 1.00 97.00 101 ASP A C 1
ATOM 825 O O . ASP A 1 101 ? 2.183 14.814 3.301 1.00 97.00 101 ASP A O 1
ATOM 829 N N . LYS A 1 102 ? 0.027 14.992 2.644 1.00 97.38 102 LYS A N 1
ATOM 830 C CA . LYS A 1 102 ? -0.515 15.432 3.929 1.00 97.38 102 LYS A CA 1
ATOM 831 C C . LYS A 1 102 ? -0.655 14.294 4.942 1.00 97.38 102 LYS A C 1
ATOM 833 O O . LYS A 1 102 ? -0.387 14.519 6.114 1.00 97.38 102 LYS A O 1
ATOM 838 N N . HIS A 1 103 ? -1.066 13.103 4.502 1.00 96.88 103 HIS A N 1
ATOM 839 C CA . HIS A 1 103 ? -1.609 12.073 5.398 1.00 96.88 103 HIS A CA 1
ATOM 840 C C . HIS A 1 103 ? -0.743 10.821 5.578 1.00 96.88 103 HIS A C 1
ATOM 842 O O . HIS A 1 103 ? -0.974 10.054 6.510 1.00 96.88 103 HIS A O 1
ATOM 848 N N . ARG A 1 104 ? 0.280 10.588 4.743 1.00 95.69 104 ARG A N 1
ATOM 849 C CA . ARG A 1 104 ? 1.094 9.349 4.770 1.00 95.69 104 ARG A CA 1
ATOM 850 C C . ARG A 1 104 ? 1.743 8.999 6.117 1.00 95.69 104 ARG A C 1
ATOM 852 O O . ARG A 1 104 ? 2.120 7.851 6.320 1.00 95.69 104 ARG A O 1
ATOM 859 N N . ASN A 1 105 ? 1.880 9.970 7.023 1.00 94.88 105 ASN A N 1
ATOM 860 C CA . ASN A 1 105 ? 2.460 9.784 8.354 1.00 94.88 105 ASN A CA 1
ATOM 861 C C . ASN A 1 105 ? 1.421 9.769 9.487 1.00 94.88 105 ASN A C 1
ATOM 863 O O . ASN A 1 105 ? 1.793 9.493 10.626 1.00 94.88 105 ASN A O 1
ATOM 867 N N . ASP A 1 106 ? 0.140 10.041 9.221 1.00 94.81 106 ASP A N 1
ATOM 868 C CA . ASP A 1 106 ? -0.860 10.215 10.287 1.00 94.81 106 ASP A CA 1
ATOM 869 C C . ASP A 1 106 ? -1.143 8.903 11.029 1.00 94.81 106 ASP A C 1
ATOM 871 O O . ASP A 1 106 ? -1.454 8.913 12.219 1.00 94.81 106 ASP A O 1
ATOM 875 N N . VAL A 1 107 ? -0.942 7.759 10.366 1.00 92.69 107 VAL A N 1
ATOM 876 C CA . VAL A 1 107 ? -0.985 6.427 10.997 1.00 92.69 107 VAL A CA 1
ATOM 877 C C . VAL A 1 107 ? 0.067 6.295 12.117 1.00 92.69 107 VAL A C 1
ATOM 879 O O . VAL A 1 107 ? -0.141 5.562 13.082 1.00 92.69 107 VAL A O 1
ATOM 882 N N . CYS A 1 108 ? 1.173 7.042 12.039 1.00 90.62 108 CYS A 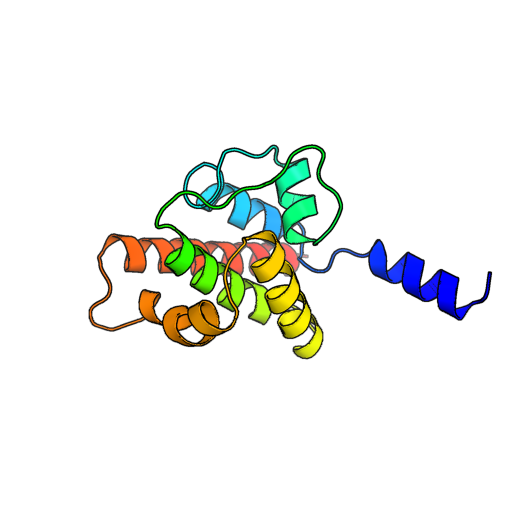N 1
ATOM 883 C CA . CYS A 1 108 ? 2.239 7.067 13.043 1.00 90.62 108 CYS A CA 1
ATOM 884 C C . CYS A 1 108 ? 2.062 8.159 14.113 1.00 90.62 108 CYS A C 1
ATOM 886 O O . CYS A 1 108 ? 2.906 8.265 15.007 1.00 90.62 108 CYS A O 1
ATOM 888 N N . ALA A 1 109 ? 1.026 8.999 14.026 1.00 92.06 109 ALA A N 1
ATOM 889 C CA . ALA A 1 109 ? 0.842 10.120 14.942 1.00 92.06 109 ALA A CA 1
ATOM 890 C C . ALA A 1 109 ? 0.570 9.648 16.383 1.00 92.06 109 ALA A C 1
ATOM 892 O O . ALA A 1 109 ? -0.081 8.630 16.608 1.00 92.06 109 ALA A O 1
ATOM 893 N N . LYS A 1 110 ? 1.008 10.431 17.384 1.00 87.56 110 LYS A N 1
ATOM 894 C CA . LYS A 1 110 ? 0.798 10.114 18.815 1.00 87.56 110 LYS A CA 1
ATOM 895 C C . LYS A 1 110 ? -0.680 9.923 19.191 1.00 87.56 110 LYS A C 1
ATOM 897 O O . LYS A 1 110 ? -0.968 9.177 20.116 1.00 87.56 110 LYS A O 1
ATOM 902 N N . GLY A 1 111 ? -1.593 10.590 18.481 1.00 90.69 111 GLY A N 1
ATOM 903 C CA . GLY A 1 111 ? -3.044 10.474 18.663 1.00 90.69 111 GLY A CA 1
ATOM 904 C C . GLY A 1 111 ? -3.735 9.514 17.690 1.00 90.69 111 GLY A C 1
ATOM 905 O O . GLY A 1 111 ? -4.953 9.583 17.556 1.00 90.69 111 GLY A O 1
ATOM 906 N N . ALA A 1 112 ? -2.993 8.670 16.963 1.00 92.81 112 ALA A N 1
ATOM 907 C CA . ALA A 1 112 ? -3.585 7.717 16.030 1.00 92.81 112 ALA A CA 1
ATOM 908 C C . ALA A 1 112 ? -4.490 6.716 16.763 1.00 92.81 112 ALA A C 1
ATOM 910 O O . ALA A 1 112 ? -4.172 6.277 17.872 1.00 92.81 112 ALA A O 1
ATOM 911 N N . THR A 1 113 ? -5.597 6.328 16.126 1.00 95.75 113 THR A N 1
ATOM 912 C CA . THR A 1 113 ? -6.530 5.343 16.688 1.00 95.75 113 THR A CA 1
ATOM 913 C C . THR A 1 113 ? -5.865 3.980 16.861 1.00 95.75 113 THR A C 1
ATOM 915 O O . THR A 1 113 ? -4.848 3.678 16.228 1.00 95.75 113 THR A O 1
ATOM 918 N N . LYS A 1 114 ? -6.459 3.130 17.702 1.00 96.38 114 LYS A N 1
ATOM 919 C CA . LYS A 1 114 ? -5.960 1.777 17.952 1.00 96.38 114 LYS A CA 1
ATOM 920 C C . LYS A 1 114 ? -5.863 0.959 16.660 1.00 96.38 114 LYS A C 1
ATOM 922 O O . LYS A 1 114 ? -4.845 0.317 16.424 1.00 96.38 114 LYS A O 1
ATOM 927 N N . GLU A 1 115 ? -6.857 1.072 15.784 1.00 95.69 115 GLU A N 1
ATOM 928 C CA . GLU A 1 115 ? -6.886 0.393 14.487 1.00 95.69 115 GLU A CA 1
ATOM 929 C C . GLU A 1 115 ? -5.728 0.837 13.589 1.00 95.69 115 GLU A C 1
ATOM 931 O O . GLU A 1 115 ? -5.106 0.013 12.928 1.00 95.69 115 GLU A O 1
ATOM 936 N N . ASN A 1 116 ? -5.392 2.130 13.581 1.00 96.69 116 ASN A N 1
ATOM 937 C CA . ASN A 1 116 ? -4.263 2.636 12.798 1.00 96.69 116 ASN A CA 1
ATOM 938 C C . ASN A 1 116 ? -2.918 2.184 13.381 1.00 96.69 116 ASN A C 1
ATOM 940 O O . ASN A 1 116 ? -2.011 1.821 12.633 1.00 96.69 116 ASN A O 1
ATOM 944 N N . GLN A 1 117 ? -2.793 2.144 14.708 1.00 95.81 117 GLN A N 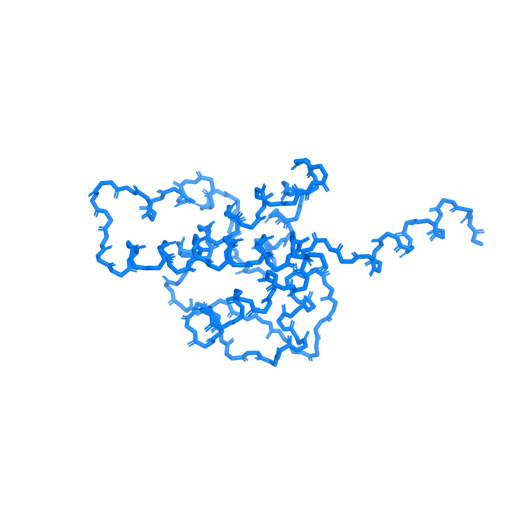1
ATOM 945 C CA . GLN A 1 117 ? -1.597 1.616 15.366 1.00 95.81 117 GLN A CA 1
ATOM 946 C C . GLN A 1 117 ? -1.394 0.124 15.082 1.00 95.81 117 GLN A C 1
ATOM 948 O O . GLN A 1 117 ? -0.262 -0.318 14.886 1.00 95.81 117 GLN A O 1
ATOM 953 N N . ASP A 1 118 ? -2.473 -0.657 15.066 1.00 97.12 118 ASP A N 1
ATOM 954 C CA . ASP A 1 118 ? -2.403 -2.088 14.783 1.00 97.12 118 ASP A CA 1
ATOM 955 C C . ASP A 1 118 ? -2.151 -2.346 13.293 1.00 97.12 118 ASP A C 1
ATOM 957 O O . ASP A 1 118 ? -1.292 -3.164 12.963 1.00 97.12 118 ASP A O 1
ATOM 961 N N . PHE A 1 119 ? -2.761 -1.556 12.402 1.00 97.94 119 PHE A N 1
ATOM 962 C CA . PHE A 1 119 ? -2.447 -1.582 10.974 1.00 97.94 119 PHE A CA 1
ATOM 963 C C . PHE A 1 119 ? -0.962 -1.302 10.703 1.00 97.94 119 PHE A C 1
ATOM 965 O O . PHE A 1 119 ? -0.304 -2.031 9.961 1.00 97.94 119 PHE A O 1
ATOM 972 N N . ARG A 1 120 ? -0.395 -0.284 11.360 1.00 97.31 120 ARG A N 1
ATOM 973 C CA . ARG A 1 120 ? 1.040 0.002 11.274 1.00 97.31 120 ARG A CA 1
ATOM 974 C C . ARG A 1 120 ? 1.885 -1.226 11.604 1.00 97.31 120 ARG A C 1
ATOM 976 O O . ARG A 1 120 ? 2.789 -1.568 10.849 1.00 97.31 120 ARG A O 1
ATOM 983 N N . LYS A 1 121 ? 1.589 -1.883 12.730 1.00 97.88 121 LYS A N 1
ATOM 984 C CA . LYS A 1 121 ? 2.360 -3.039 13.203 1.00 97.88 121 LYS A CA 1
ATOM 985 C C . LYS A 1 121 ? 2.339 -4.186 12.201 1.00 97.88 121 LYS A C 1
ATOM 987 O O . LYS A 1 121 ? 3.384 -4.790 11.985 1.00 97.88 121 LYS A O 1
ATOM 992 N N . VAL A 1 122 ? 1.187 -4.486 11.598 1.00 98.38 122 VAL A N 1
ATOM 993 C CA . VAL A 1 122 ? 1.095 -5.596 10.636 1.00 98.38 122 VAL A CA 1
ATOM 994 C C . VAL A 1 122 ? 1.835 -5.289 9.332 1.00 98.38 122 VAL A C 1
ATOM 996 O O . VAL A 1 122 ? 2.498 -6.178 8.805 1.00 98.38 122 VAL A O 1
ATOM 999 N N . ILE A 1 123 ? 1.840 -4.034 8.867 1.00 98.50 123 ILE A N 1
ATOM 1000 C CA . ILE A 1 123 ? 2.632 -3.610 7.698 1.00 98.50 123 ILE A CA 1
ATOM 1001 C C . ILE A 1 123 ? 4.135 -3.653 7.988 1.00 98.50 123 ILE A C 1
ATOM 1003 O O . ILE A 1 123 ? 4.900 -4.228 7.211 1.00 98.50 123 ILE A O 1
ATOM 1007 N N . ASP A 1 124 ? 4.568 -3.086 9.117 1.00 98.00 124 ASP A N 1
ATOM 1008 C CA . ASP A 1 124 ? 5.975 -3.122 9.535 1.00 98.00 124 ASP A CA 1
ATOM 1009 C C . ASP A 1 124 ? 6.457 -4.579 9.661 1.00 98.00 124 ASP A C 1
ATOM 1011 O O . ASP A 1 124 ? 7.559 -4.927 9.224 1.00 98.00 124 ASP A O 1
ATOM 1015 N N . LYS A 1 125 ? 5.594 -5.460 10.185 1.00 98.44 125 LYS A N 1
ATOM 1016 C CA . LYS A 1 125 ? 5.879 -6.888 10.323 1.00 98.44 125 LYS A CA 1
ATOM 1017 C C . LYS A 1 125 ? 5.941 -7.620 8.982 1.00 98.44 125 LYS A C 1
ATOM 1019 O O . LYS A 1 125 ? 6.847 -8.430 8.791 1.00 98.44 125 LYS A O 1
ATOM 1024 N N . ALA A 1 126 ? 5.038 -7.321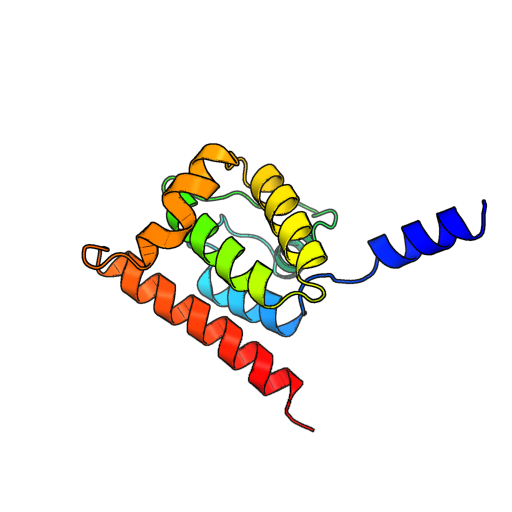 8.050 1.00 98.31 126 ALA A N 1
ATOM 1025 C CA . ALA A 1 126 ? 5.061 -7.857 6.689 1.00 98.31 126 ALA A CA 1
ATOM 1026 C C . ALA A 1 126 ? 6.393 -7.541 5.985 1.00 98.31 126 ALA A C 1
ATOM 1028 O O . ALA A 1 126 ? 7.037 -8.431 5.426 1.00 98.31 126 ALA A O 1
ATOM 1029 N N . ILE A 1 127 ? 6.863 -6.293 6.090 1.00 97.88 127 ILE A N 1
ATOM 1030 C CA . ILE A 1 127 ? 8.148 -5.863 5.520 1.00 97.88 127 ILE A CA 1
ATOM 1031 C C . ILE A 1 127 ? 9.325 -6.582 6.179 1.00 97.88 127 ILE A C 1
ATOM 1033 O O . ILE A 1 127 ? 10.254 -7.005 5.490 1.00 97.88 127 ILE A O 1
ATOM 1037 N N . GLU A 1 128 ? 9.310 -6.719 7.504 1.00 97.69 128 GLU A N 1
ATOM 1038 C CA . GLU A 1 128 ? 10.353 -7.446 8.223 1.00 97.69 128 GLU A CA 1
ATOM 1039 C C . GLU A 1 128 ? 10.415 -8.919 7.792 1.00 97.69 128 GLU A C 1
ATOM 1041 O O . GLU A 1 128 ? 11.499 -9.436 7.519 1.00 97.69 128 GLU A O 1
ATOM 1046 N N . ASN A 1 129 ? 9.265 -9.587 7.695 1.00 97.00 129 ASN A N 1
ATOM 1047 C CA . ASN A 1 129 ? 9.190 -10.989 7.299 1.00 97.00 129 ASN A CA 1
ATOM 1048 C C . ASN A 1 129 ? 9.684 -11.199 5.859 1.00 97.00 129 ASN A C 1
ATOM 1050 O O . ASN A 1 129 ? 10.483 -12.105 5.628 1.00 97.00 129 ASN A O 1
ATOM 1054 N N . ALA A 1 130 ? 9.298 -10.325 4.921 1.00 96.31 130 ALA A N 1
ATOM 1055 C CA . ALA A 1 130 ? 9.795 -10.363 3.544 1.00 96.31 130 ALA A CA 1
ATOM 1056 C C . ALA A 1 130 ? 11.327 -10.252 3.487 1.00 96.31 130 ALA A C 1
ATOM 1058 O O . ALA A 1 130 ? 11.994 -11.039 2.818 1.00 96.31 130 ALA A O 1
ATOM 1059 N N . ARG A 1 131 ? 11.912 -9.318 4.255 1.00 94.19 131 ARG A N 1
ATOM 1060 C CA . ARG A 1 131 ? 13.375 -9.173 4.333 1.00 94.19 131 ARG A CA 1
ATOM 1061 C C . ARG A 1 131 ? 14.045 -10.434 4.868 1.00 94.19 131 ARG A C 1
ATOM 1063 O O . ARG A 1 131 ? 15.050 -10.844 4.305 1.00 94.19 131 ARG A O 1
ATOM 1070 N N . ARG A 1 132 ? 13.496 -11.041 5.926 1.00 93.75 132 ARG A N 1
ATOM 1071 C CA . ARG A 1 132 ? 14.058 -12.259 6.534 1.00 93.75 132 ARG A CA 1
ATOM 1072 C C . ARG A 1 132 ? 14.094 -13.427 5.548 1.00 93.75 132 ARG A C 1
ATOM 1074 O O . ARG A 1 132 ? 15.121 -14.101 5.470 1.00 93.75 132 ARG A O 1
ATOM 1081 N N . LEU A 1 133 ? 13.021 -13.631 4.778 1.00 91.50 133 LEU A N 1
ATOM 1082 C CA . LEU A 1 133 ? 12.980 -14.673 3.744 1.00 91.50 133 LEU A CA 1
ATOM 1083 C C . LEU A 1 133 ? 14.069 -14.461 2.689 1.00 91.50 133 LEU A C 1
ATOM 1085 O O . LEU A 1 133 ? 14.796 -15.396 2.379 1.00 91.50 133 LEU A O 1
ATOM 1089 N N . ASN A 1 134 ? 14.264 -13.224 2.234 1.00 82.94 134 ASN A N 1
ATOM 1090 C CA . ASN A 1 134 ? 15.273 -12.902 1.219 1.00 82.94 134 ASN A CA 1
ATOM 1091 C C . ASN A 1 134 ? 16.725 -12.951 1.732 1.00 82.94 134 ASN A C 1
ATOM 1093 O O . ASN A 1 134 ? 17.658 -12.904 0.935 1.00 82.94 134 ASN A O 1
ATOM 1097 N N . THR A 1 135 ? 16.934 -13.011 3.050 1.00 80.12 135 THR A N 1
ATOM 1098 C CA . THR A 1 135 ? 18.265 -13.136 3.676 1.00 80.12 135 THR A CA 1
ATOM 1099 C C . THR A 1 135 ? 18.599 -14.551 4.144 1.00 80.12 135 THR A C 1
ATOM 1101 O O . THR A 1 135 ? 19.699 -14.771 4.647 1.00 80.12 135 THR A O 1
ATOM 1104 N N . THR A 1 136 ? 17.660 -15.495 4.034 1.00 59.34 136 THR A N 1
ATOM 1105 C CA . THR A 1 136 ? 17.898 -16.892 4.418 1.00 59.34 136 THR A CA 1
ATOM 1106 C C . THR A 1 136 ? 18.609 -17.604 3.254 1.00 59.34 136 THR A C 1
ATOM 1108 O O . THR A 1 136 ? 18.095 -17.509 2.140 1.00 59.34 136 THR A O 1
ATOM 1111 N N . PRO A 1 137 ? 19.785 -18.231 3.473 1.00 50.34 137 PRO A N 1
ATOM 1112 C CA . PRO A 1 137 ? 20.563 -18.896 2.421 1.00 50.34 137 PRO A CA 1
ATOM 1113 C C . PRO A 1 137 ? 19.833 -20.044 1.723 1.00 50.34 137 PRO A C 1
ATOM 1115 O O . PRO A 1 137 ? 19.054 -20.747 2.409 1.00 50.34 137 PRO A O 1
#